Protein AF-A0A524JTM0-F1 (afdb_monomer_lite)

Foldseek 3Di:
DQWDFDADVVVVRDRHTDFWDKDWDQDPVVRDIDIDTDGHPPDDPLVVLVVVLVVLLVVLVVCCVVPVPPVVSVVSVVVSVVSCVVSVVDD

Sequence (91 aa):
PERLTWSAEDGGINNEEAKAMLLSVWDSKNKESLKIDLWTKDMPIDEMKMFFHQTLVSLSDTFMKATQDEKMTATMKDFCAYFEEKMALKE

Secondary structure (DSSP, 8-state):
---EEEEEGGGTEEEEEESEEEEEEEETTTTEEEEEEEE-TT--HHHHHHHHHHHHHHHHHHHHHHH--HHHHHHHHHHHHHHHHHTT---

Structure (mmCIF, N/CA/C/O backbone):
data_AF-A0A524JTM0-F1
#
_entry.id   AF-A0A524JTM0-F1
#
loop_
_atom_site.group_PDB
_atom_site.id
_atom_site.type_symbol
_atom_site.label_atom_id
_atom_site.label_alt_id
_atom_site.label_comp_id
_atom_site.label_asym_id
_atom_site.label_entity_id
_atom_site.label_seq_id
_atom_site.pdbx_PDB_ins_code
_atom_site.Cartn_x
_atom_site.Cartn_y
_atom_site.Cartn_z
_atom_site.occupancy
_atom_site.B_iso_or_equiv
_atom_site.auth_seq_id
_atom_site.auth_comp_id
_atom_site.auth_asym_id
_atom_site.auth_atom_id
_atom_site.pdbx_PDB_model_num
ATOM 1 N N . PRO A 1 1 ? 16.664 4.882 -4.504 1.00 77.25 1 PRO A N 1
ATOM 2 C CA . PRO A 1 1 ? 17.773 4.181 -3.806 1.00 77.25 1 PRO A CA 1
ATOM 3 C C . PRO A 1 1 ? 18.413 3.154 -4.747 1.00 77.25 1 PRO A C 1
ATOM 5 O O . PRO A 1 1 ? 17.752 2.760 -5.701 1.00 77.25 1 PRO A O 1
ATOM 8 N N . GLU A 1 2 ? 19.664 2.743 -4.522 1.00 85.75 2 GLU A N 1
ATOM 9 C CA . GLU A 1 2 ? 20.272 1.650 -5.312 1.00 85.75 2 GLU A CA 1
ATOM 10 C C . GLU A 1 2 ? 19.835 0.271 -4.797 1.00 85.75 2 GLU A C 1
ATOM 12 O O . GLU A 1 2 ? 19.597 -0.636 -5.582 1.00 85.75 2 GLU A O 1
ATOM 17 N N . ARG A 1 3 ? 19.689 0.118 -3.475 1.00 90.75 3 ARG A N 1
ATOM 18 C CA . ARG A 1 3 ? 19.202 -1.104 -2.823 1.00 90.75 3 ARG A CA 1
ATOM 19 C C . ARG A 1 3 ? 18.296 -0.746 -1.653 1.00 90.75 3 ARG A C 1
ATOM 21 O O . ARG A 1 3 ? 18.527 0.269 -0.992 1.00 90.75 3 ARG A O 1
ATOM 28 N N . LEU A 1 4 ? 17.283 -1.570 -1.419 1.00 93.56 4 LEU A N 1
ATOM 29 C CA . LEU A 1 4 ? 16.444 -1.546 -0.226 1.00 93.56 4 LEU A CA 1
ATOM 30 C C . LEU A 1 4 ? 16.465 -2.949 0.371 1.00 93.56 4 LEU A C 1
ATOM 32 O O . LEU A 1 4 ? 16.360 -3.929 -0.365 1.00 93.56 4 LEU A O 1
ATOM 36 N N . THR A 1 5 ? 16.594 -3.032 1.689 1.00 93.56 5 THR A N 1
ATOM 37 C CA . THR A 1 5 ? 16.406 -4.279 2.426 1.00 93.56 5 THR A CA 1
ATOM 38 C C . THR A 1 5 ? 15.468 -4.045 3.597 1.00 93.56 5 THR A C 1
ATOM 40 O O . THR A 1 5 ? 15.338 -2.916 4.082 1.00 93.56 5 THR A O 1
ATOM 43 N N . TRP A 1 6 ? 14.785 -5.099 4.032 1.00 93.31 6 TRP A N 1
ATOM 44 C CA . TRP A 1 6 ? 13.890 -5.043 5.178 1.00 93.31 6 TRP A CA 1
ATOM 45 C C . TRP A 1 6 ? 13.998 -6.304 6.031 1.00 93.31 6 TRP A C 1
ATOM 47 O O . TRP A 1 6 ? 14.367 -7.380 5.561 1.00 93.31 6 TRP A O 1
ATOM 57 N N . SER A 1 7 ? 13.676 -6.145 7.308 1.00 93.62 7 SER A N 1
ATOM 58 C CA . SER A 1 7 ? 13.645 -7.226 8.285 1.00 93.62 7 SER A CA 1
ATOM 59 C C . SER A 1 7 ? 12.366 -7.112 9.103 1.00 93.62 7 SER A C 1
ATOM 61 O O . SER A 1 7 ? 11.945 -6.007 9.448 1.00 93.62 7 SER A O 1
ATOM 63 N N . ALA A 1 8 ? 11.776 -8.251 9.444 1.00 93.50 8 ALA A N 1
ATOM 64 C CA . ALA A 1 8 ? 10.677 -8.366 10.389 1.00 93.50 8 ALA A CA 1
ATOM 65 C C . ALA A 1 8 ? 10.916 -9.614 11.242 1.00 93.50 8 ALA A C 1
ATOM 67 O O . ALA A 1 8 ? 10.699 -10.736 10.786 1.00 93.50 8 ALA A O 1
ATOM 68 N N . GLU A 1 9 ? 11.389 -9.401 12.471 1.00 90.56 9 GLU A N 1
ATOM 69 C CA . GLU A 1 9 ? 11.819 -10.464 13.388 1.00 90.56 9 GLU A CA 1
ATOM 70 C C . GLU A 1 9 ? 10.693 -11.470 13.664 1.00 90.56 9 GLU A C 1
ATOM 72 O O . GLU A 1 9 ? 10.874 -12.667 13.449 1.00 90.56 9 GLU A O 1
ATOM 77 N N . ASP A 1 10 ? 9.495 -10.978 13.992 1.00 91.94 10 ASP A N 1
ATOM 78 C CA . ASP A 1 10 ? 8.307 -11.810 14.238 1.00 91.94 10 ASP A CA 1
ATOM 79 C C . ASP A 1 10 ? 7.834 -12.580 12.993 1.00 91.94 10 ASP A C 1
ATOM 81 O O . ASP A 1 10 ? 7.190 -13.622 13.100 1.00 91.94 10 ASP A O 1
ATOM 85 N N . GLY A 1 11 ? 8.150 -12.069 11.800 1.00 87.31 11 GLY A N 1
ATOM 86 C CA . GLY A 1 11 ? 7.841 -12.710 10.522 1.00 87.31 11 GLY A CA 1
ATOM 87 C C . GLY A 1 11 ? 8.919 -13.686 10.049 1.00 87.31 11 GLY A C 1
ATOM 88 O O . GLY A 1 11 ? 8.745 -14.304 9.001 1.00 87.31 11 GLY A O 1
ATOM 89 N N . GLY A 1 12 ? 10.036 -13.808 10.775 1.00 92.56 12 GLY A N 1
ATOM 90 C CA . GLY A 1 12 ? 11.195 -14.597 10.351 1.00 92.56 12 GLY A CA 1
ATOM 91 C C . GLY A 1 12 ? 11.909 -14.029 9.119 1.00 92.56 12 GLY A C 1
ATOM 92 O O . GLY A 1 12 ? 12.610 -14.764 8.428 1.00 92.56 12 GLY A O 1
ATOM 93 N N . ILE A 1 13 ? 11.727 -12.739 8.827 1.00 93.19 13 ILE A N 1
ATOM 94 C CA . ILE A 1 13 ? 12.286 -12.072 7.648 1.00 93.19 13 ILE A CA 1
ATOM 95 C C . ILE A 1 13 ? 13.540 -11.325 8.073 1.00 93.19 13 ILE A C 1
ATOM 97 O O . ILE A 1 13 ? 13.486 -10.443 8.932 1.00 93.19 13 ILE A O 1
ATOM 101 N N . ASN A 1 14 ? 14.675 -11.668 7.473 1.00 94.56 14 ASN A N 1
ATOM 102 C CA . ASN A 1 14 ? 15.962 -11.096 7.838 1.00 94.56 14 ASN A CA 1
ATOM 103 C C . ASN A 1 14 ? 16.695 -10.558 6.610 1.00 94.56 14 ASN A C 1
ATOM 105 O O . ASN A 1 14 ? 17.236 -11.328 5.823 1.00 94.56 14 ASN A O 1
ATOM 109 N N . ASN A 1 15 ? 16.769 -9.231 6.514 1.00 93.25 15 ASN A N 1
ATOM 110 C CA . ASN A 1 15 ? 17.530 -8.494 5.510 1.00 93.25 15 ASN A CA 1
ATOM 111 C C . ASN A 1 15 ? 17.200 -8.908 4.065 1.00 93.25 15 ASN A C 1
ATOM 113 O O . ASN A 1 15 ? 18.088 -9.012 3.219 1.00 93.25 15 ASN A O 1
ATOM 117 N N . GLU A 1 16 ? 15.915 -9.128 3.799 1.00 94.94 16 GLU A N 1
ATOM 118 C CA . GLU A 1 16 ? 15.411 -9.482 2.476 1.00 94.94 16 GLU A CA 1
ATOM 119 C C . GLU A 1 16 ? 15.424 -8.270 1.550 1.00 94.94 16 GLU A C 1
ATOM 121 O O . GLU A 1 16 ? 15.182 -7.137 1.979 1.00 94.94 16 GLU A O 1
ATOM 126 N N . GLU A 1 17 ? 15.699 -8.501 0.268 1.00 95.00 17 GLU A N 1
ATOM 127 C CA . GLU A 1 17 ? 15.704 -7.435 -0.730 1.00 95.00 17 GLU A CA 1
ATOM 128 C C . GLU A 1 17 ? 14.283 -6.941 -1.027 1.00 95.00 17 GLU A C 1
ATOM 130 O O . GLU A 1 17 ? 13.326 -7.708 -1.122 1.00 95.00 17 GLU A O 1
ATOM 135 N N . ALA A 1 18 ? 14.153 -5.630 -1.214 1.00 94.88 18 ALA A N 1
ATOM 136 C CA . ALA A 1 18 ? 12.921 -4.992 -1.648 1.00 94.88 18 ALA A CA 1
ATOM 137 C C . ALA A 1 18 ? 13.184 -4.064 -2.836 1.00 94.88 18 ALA A C 1
ATOM 139 O O . ALA A 1 18 ? 14.256 -3.470 -2.977 1.00 94.88 18 ALA A O 1
ATOM 140 N N . LYS A 1 19 ? 12.171 -3.906 -3.689 1.00 95.75 19 LYS A N 1
ATOM 141 C CA . LYS A 1 19 ? 12.188 -2.938 -4.795 1.00 95.75 19 LYS A CA 1
ATOM 142 C C . LYS A 1 19 ? 11.393 -1.674 -4.484 1.00 95.75 19 LYS A C 1
ATOM 144 O O . LYS A 1 19 ? 11.732 -0.620 -5.010 1.00 95.75 19 LYS A O 1
ATOM 149 N N . ALA A 1 20 ? 10.410 -1.739 -3.585 1.00 96.31 20 ALA A N 1
ATOM 150 C CA . ALA A 1 20 ? 9.628 -0.586 -3.150 1.00 96.31 20 ALA A CA 1
ATOM 151 C C . ALA A 1 20 ? 9.137 -0.724 -1.703 1.00 96.31 20 ALA A C 1
ATOM 153 O O . ALA A 1 20 ? 8.995 -1.832 -1.189 1.00 96.31 20 ALA A O 1
ATOM 154 N N . MET A 1 21 ? 8.868 0.413 -1.060 1.00 94.19 21 MET A N 1
ATOM 155 C CA . MET A 1 21 ? 8.211 0.508 0.244 1.00 94.19 21 MET A CA 1
ATOM 156 C C . MET A 1 21 ? 7.409 1.809 0.315 1.00 94.19 21 MET A C 1
ATOM 158 O O . MET A 1 21 ? 7.925 2.872 -0.029 1.00 94.19 21 MET A O 1
ATOM 162 N N . LEU A 1 22 ? 6.175 1.731 0.815 1.00 94.56 22 LEU A N 1
ATOM 163 C CA . LEU A 1 22 ? 5.384 2.898 1.205 1.00 94.56 22 LEU A CA 1
ATOM 164 C C . LEU A 1 22 ? 5.144 2.835 2.710 1.00 94.56 22 LEU A C 1
ATOM 166 O O . LEU A 1 22 ? 4.630 1.837 3.214 1.00 94.56 22 LEU A O 1
ATOM 170 N N . LEU A 1 23 ? 5.504 3.900 3.421 1.00 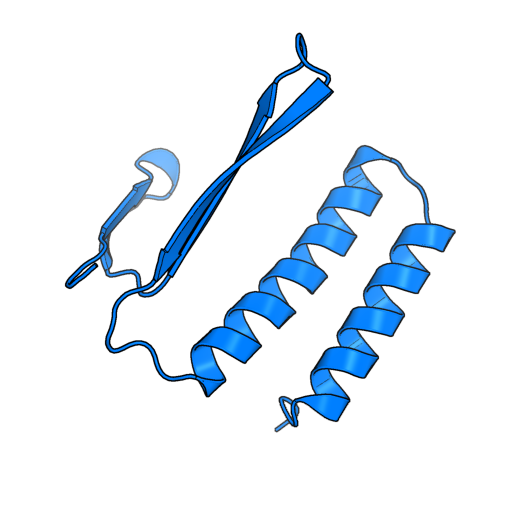93.88 23 LEU A N 1
ATOM 171 C CA . LEU A 1 23 ? 5.243 4.046 4.849 1.00 93.88 23 LEU A CA 1
ATOM 172 C C . LEU A 1 23 ? 4.488 5.348 5.089 1.00 93.88 23 LEU A C 1
ATOM 174 O O . LEU A 1 23 ? 4.964 6.420 4.720 1.00 93.88 23 LEU A O 1
ATOM 178 N N . SER A 1 24 ? 3.331 5.252 5.741 1.00 95.81 24 SER A N 1
ATOM 179 C CA . SER A 1 24 ? 2.528 6.403 6.150 1.00 95.81 24 SER A CA 1
ATOM 180 C C . SER A 1 24 ? 2.334 6.391 7.661 1.00 95.81 24 SER A C 1
ATOM 182 O O . SER A 1 24 ? 1.995 5.361 8.240 1.00 95.81 24 SER A O 1
ATOM 184 N N . VAL A 1 25 ? 2.509 7.547 8.293 1.00 96.50 25 VAL A N 1
ATOM 185 C CA . VAL A 1 25 ? 2.339 7.765 9.732 1.00 96.50 25 VAL A CA 1
ATOM 186 C C . VAL A 1 25 ? 1.302 8.862 9.937 1.00 96.50 25 VAL A C 1
ATOM 188 O O . VAL A 1 25 ? 1.408 9.936 9.350 1.00 96.50 25 VAL A O 1
ATOM 191 N N . TRP A 1 26 ? 0.293 8.597 10.764 1.00 97.19 26 TRP A N 1
ATOM 192 C CA . TRP A 1 26 ? -0.724 9.587 11.111 1.00 97.19 26 TRP A CA 1
ATOM 193 C C . TRP A 1 26 ? -0.233 10.496 12.242 1.00 97.19 26 TRP A C 1
ATOM 195 O O . TRP A 1 26 ? -0.021 10.032 13.365 1.00 97.19 26 TRP A O 1
ATOM 205 N N . ASP A 1 27 ? -0.085 11.790 11.966 1.00 97.44 27 ASP A N 1
ATOM 206 C CA . ASP A 1 27 ? 0.159 12.808 12.986 1.00 97.44 27 ASP A CA 1
ATOM 207 C C . ASP A 1 27 ? -1.182 13.331 13.515 1.00 97.44 27 ASP A C 1
ATOM 209 O O . ASP A 1 27 ? -1.841 14.182 12.913 1.00 97.44 27 ASP A 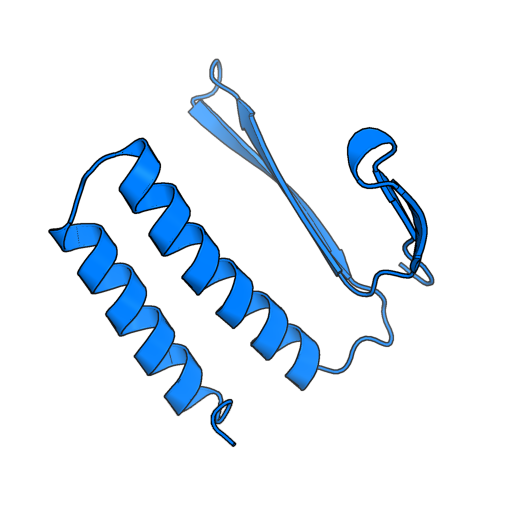O 1
ATOM 213 N N . SER A 1 28 ? -1.587 12.846 14.689 1.00 97.69 28 SER A N 1
ATOM 214 C CA . SER A 1 28 ? -2.855 13.234 15.312 1.00 97.69 28 SER A CA 1
ATOM 215 C C . SER A 1 28 ? -2.914 14.698 15.750 1.00 97.69 28 SER A C 1
ATOM 217 O O . SER A 1 28 ? -4.011 15.229 15.930 1.00 97.69 28 SER A O 1
ATOM 219 N N . LYS A 1 29 ? -1.765 15.351 15.967 1.00 97.94 29 LYS A N 1
ATOM 220 C CA . LYS A 1 29 ? -1.709 16.745 16.421 1.00 97.94 29 LYS A CA 1
ATOM 221 C C . LYS A 1 29 ? -2.036 17.690 15.272 1.00 97.94 29 LYS A C 1
ATOM 223 O O . LYS A 1 29 ? -2.869 18.578 15.439 1.00 97.94 29 LYS A O 1
ATOM 228 N N . ASN A 1 30 ? -1.401 17.474 14.125 1.00 98.06 30 ASN A N 1
ATOM 229 C CA . ASN A 1 30 ? -1.604 18.291 12.930 1.00 98.06 30 ASN A CA 1
ATOM 230 C C . ASN A 1 30 ? -2.748 17.772 12.039 1.00 98.06 30 ASN A C 1
ATOM 232 O O . ASN A 1 30 ? -3.231 18.509 11.184 1.00 98.06 30 ASN A O 1
ATOM 236 N N . LYS A 1 31 ? -3.246 16.554 12.303 1.00 97.19 31 LYS A N 1
ATOM 237 C CA . LYS A 1 31 ? -4.297 15.857 11.541 1.00 97.19 31 LYS A CA 1
ATOM 238 C C . LYS A 1 31 ? -3.909 15.638 10.080 1.00 97.19 31 LYS A C 1
ATOM 240 O O . LYS A 1 31 ? -4.697 15.901 9.172 1.00 97.19 31 LYS A O 1
ATOM 245 N N . GLU A 1 32 ? -2.700 15.138 9.870 1.00 97.56 32 GLU A N 1
ATOM 246 C CA . GLU A 1 32 ? -2.166 14.857 8.541 1.00 97.56 32 GLU A CA 1
ATOM 247 C C . GLU A 1 32 ? -1.383 13.543 8.499 1.00 97.56 32 GLU A C 1
ATOM 249 O O . GLU A 1 32 ? -0.962 13.005 9.526 1.00 97.56 32 GLU A O 1
ATOM 254 N N . SER A 1 33 ? -1.187 13.029 7.286 1.00 96.81 33 SER A N 1
ATOM 255 C CA . SER A 1 33 ? -0.352 11.856 7.041 1.00 96.81 33 SER A CA 1
ATOM 256 C C . SER A 1 33 ? 1.045 12.287 6.613 1.00 96.81 33 SER A C 1
ATOM 258 O O . SER A 1 33 ? 1.215 12.926 5.574 1.00 96.81 33 SER A O 1
ATOM 260 N N . LEU A 1 34 ? 2.052 11.880 7.379 1.00 96.38 34 LEU A N 1
ATOM 261 C CA . LEU A 1 34 ? 3.458 11.962 7.000 1.00 96.38 34 LEU A CA 1
ATOM 262 C C . LEU A 1 34 ? 3.827 10.698 6.228 1.00 96.38 34 LEU A C 1
ATOM 264 O O . LEU A 1 34 ? 3.446 9.602 6.637 1.00 96.38 34 LEU A O 1
ATOM 268 N N . LYS A 1 35 ? 4.568 10.825 5.127 1.00 95.06 35 LYS A N 1
ATOM 269 C CA . LYS A 1 35 ? 4.857 9.683 4.253 1.00 95.06 35 LYS A CA 1
ATOM 270 C C . LYS A 1 35 ? 6.306 9.603 3.800 1.00 95.06 35 LYS A C 1
ATOM 272 O O . LYS A 1 35 ? 6.963 10.623 3.594 1.00 95.06 35 LYS A O 1
ATOM 277 N N . ILE A 1 36 ? 6.765 8.371 3.613 1.00 93.62 36 ILE A N 1
ATOM 278 C CA . ILE A 1 36 ? 8.030 8.026 2.973 1.00 93.62 36 ILE A CA 1
ATOM 279 C C . ILE A 1 36 ? 7.711 7.037 1.852 1.00 93.62 36 ILE A C 1
ATOM 281 O O . ILE A 1 36 ? 7.274 5.916 2.113 1.00 93.62 36 ILE A O 1
ATOM 285 N N . ASP A 1 37 ? 7.966 7.463 0.616 1.00 93.69 37 ASP A N 1
ATOM 286 C CA . ASP A 1 37 ? 7.742 6.672 -0.591 1.00 93.69 37 ASP A CA 1
ATOM 287 C C . ASP A 1 37 ? 9.114 6.292 -1.181 1.00 93.69 37 ASP A C 1
ATOM 289 O O . ASP A 1 37 ? 9.872 7.168 -1.607 1.00 93.69 37 ASP A O 1
ATOM 293 N N . LEU A 1 38 ? 9.476 5.005 -1.168 1.00 93.62 38 LEU A N 1
ATOM 294 C CA . LEU A 1 38 ? 10.764 4.511 -1.672 1.00 93.62 38 LEU A CA 1
ATOM 295 C C . LEU A 1 38 ? 10.574 3.506 -2.805 1.00 93.62 38 LEU A C 1
ATOM 297 O O . LEU A 1 38 ? 9.750 2.601 -2.715 1.00 93.62 38 LEU A O 1
ATOM 301 N N . TRP A 1 39 ? 11.434 3.604 -3.816 1.00 95.19 39 TRP A N 1
ATOM 302 C CA . TRP A 1 39 ? 11.638 2.573 -4.832 1.00 95.19 39 TRP A CA 1
ATOM 303 C C . TRP A 1 39 ? 13.096 2.542 -5.295 1.00 95.19 39 TRP A C 1
ATOM 305 O O . TRP A 1 39 ? 13.809 3.559 -5.262 1.00 95.19 39 TRP A O 1
ATOM 315 N N . THR A 1 40 ? 13.575 1.370 -5.702 1.00 94.94 40 THR A N 1
ATOM 316 C CA . THR A 1 40 ? 14.886 1.249 -6.338 1.00 94.94 40 THR A CA 1
ATOM 317 C C . THR A 1 40 ? 14.834 1.831 -7.747 1.00 94.94 40 THR A C 1
ATOM 319 O O . THR A 1 40 ? 13.784 1.896 -8.384 1.00 94.94 40 THR A O 1
ATOM 322 N N . LYS A 1 41 ? 15.971 2.333 -8.233 1.00 92.12 41 LYS A N 1
ATOM 323 C CA . LYS A 1 41 ? 16.030 2.996 -9.548 1.00 92.12 41 LYS A CA 1
ATOM 324 C C . LYS A 1 41 ? 15.771 2.044 -10.715 1.00 92.12 41 LYS A C 1
ATOM 326 O O . LYS A 1 41 ? 15.377 2.494 -11.782 1.00 92.12 41 LYS A O 1
ATOM 331 N N . ASP A 1 42 ? 16.047 0.765 -10.510 1.00 94.06 42 ASP A N 1
ATOM 332 C CA . ASP A 1 42 ? 15.973 -0.298 -11.505 1.00 94.06 42 ASP A CA 1
ATOM 333 C C . ASP A 1 42 ? 14.631 -1.043 -11.502 1.00 94.06 42 ASP A C 1
ATOM 335 O O . ASP A 1 42 ? 14.457 -1.965 -12.292 1.00 94.06 42 ASP A O 1
ATOM 339 N N . MET A 1 43 ? 13.687 -0.667 -10.632 1.00 95.44 43 MET A N 1
ATOM 340 C CA . MET A 1 43 ? 12.359 -1.274 -10.613 1.00 95.44 43 MET A CA 1
ATOM 341 C C . MET A 1 43 ? 11.622 -0.971 -11.935 1.00 95.44 43 MET A C 1
ATOM 343 O O . MET A 1 43 ? 11.475 0.203 -12.291 1.00 95.44 43 MET A O 1
ATOM 347 N N . PRO A 1 44 ? 11.144 -1.987 -12.676 1.00 95.44 44 PRO A N 1
ATOM 348 C CA . PRO A 1 44 ? 10.398 -1.774 -13.911 1.00 95.44 44 PRO A CA 1
ATOM 349 C C . PRO A 1 44 ? 9.093 -1.003 -13.687 1.00 95.44 44 PRO A C 1
ATOM 351 O O . PRO A 1 44 ? 8.406 -1.181 -12.682 1.00 95.44 44 PRO A O 1
ATOM 354 N N . ILE A 1 45 ? 8.700 -0.186 -14.668 1.00 94.00 45 ILE A N 1
ATOM 355 C CA . ILE A 1 45 ? 7.465 0.615 -14.597 1.00 94.00 45 ILE A CA 1
ATOM 356 C C . ILE A 1 45 ? 6.225 -0.272 -14.410 1.00 94.00 45 ILE A C 1
ATOM 358 O O . ILE A 1 45 ? 5.313 0.098 -13.673 1.00 94.00 45 ILE A O 1
ATOM 362 N N . ASP A 1 46 ? 6.177 -1.437 -15.054 1.00 94.56 46 ASP A N 1
ATOM 363 C CA . ASP A 1 46 ? 5.019 -2.327 -14.945 1.00 94.56 46 ASP A CA 1
ATOM 364 C C . ASP A 1 46 ? 4.912 -2.960 -13.550 1.00 94.56 46 ASP A C 1
ATOM 366 O O . ASP A 1 46 ? 3.814 -3.036 -12.997 1.00 94.56 46 ASP A O 1
ATOM 370 N N . GLU A 1 47 ? 6.044 -3.268 -12.906 1.00 95.00 47 GLU A N 1
ATOM 371 C CA . GLU A 1 47 ? 6.063 -3.661 -11.492 1.00 95.00 47 GLU A CA 1
ATOM 372 C C . GLU A 1 47 ? 5.618 -2.513 -10.579 1.00 95.00 47 GLU A C 1
ATOM 374 O O . GLU A 1 47 ? 4.898 -2.751 -9.611 1.00 95.00 47 GLU A O 1
ATOM 379 N N . MET A 1 48 ? 5.983 -1.258 -10.880 1.00 95.50 48 MET A N 1
ATOM 380 C CA . MET A 1 48 ? 5.506 -0.101 -10.106 1.00 95.50 48 MET A CA 1
ATOM 381 C C . MET A 1 48 ? 3.981 0.034 -10.187 1.00 95.50 48 MET A C 1
ATOM 383 O O . MET A 1 48 ? 3.324 0.224 -9.162 1.00 95.50 48 MET A O 1
ATOM 387 N N . LYS A 1 49 ? 3.399 -0.089 -11.389 1.00 95.94 49 LYS A N 1
ATOM 388 C CA . LYS A 1 49 ? 1.936 -0.061 -11.578 1.00 95.94 49 LYS A CA 1
ATOM 389 C C . LYS A 1 49 ? 1.261 -1.185 -10.796 1.00 95.94 49 LYS A C 1
ATOM 391 O O . LYS A 1 49 ? 0.270 -0.932 -10.111 1.00 95.94 49 LYS A O 1
ATOM 396 N N . MET A 1 50 ? 1.814 -2.396 -10.873 1.00 96.12 50 MET A N 1
ATOM 397 C CA . MET A 1 50 ? 1.313 -3.554 -10.137 1.00 96.12 50 MET A CA 1
ATOM 398 C C . MET A 1 50 ? 1.371 -3.319 -8.624 1.00 96.12 50 MET A C 1
ATOM 400 O O . MET A 1 50 ? 0.382 -3.531 -7.927 1.00 96.12 50 MET A O 1
ATOM 404 N N . PHE A 1 51 ? 2.492 -2.807 -8.115 1.00 96.44 51 PHE A N 1
ATOM 405 C CA . PHE A 1 51 ? 2.667 -2.492 -6.700 1.00 96.44 51 PHE A CA 1
ATOM 406 C C . PHE A 1 51 ? 1.632 -1.474 -6.198 1.00 96.44 51 PHE A C 1
ATOM 408 O O . PHE A 1 51 ? 1.013 -1.690 -5.153 1.00 96.44 51 PHE A O 1
ATOM 415 N N . PHE A 1 52 ? 1.374 -0.403 -6.956 1.00 96.69 52 PHE A N 1
ATOM 416 C CA . PHE A 1 52 ? 0.320 0.558 -6.617 1.00 96.69 52 PHE A CA 1
ATOM 417 C C . PHE A 1 52 ? -1.068 -0.079 -6.624 1.00 96.69 52 PHE A C 1
ATOM 419 O O . PHE A 1 52 ? -1.823 0.119 -5.673 1.00 96.69 52 PHE A O 1
ATOM 426 N N . HIS A 1 53 ? -1.399 -0.858 -7.655 1.00 97.06 53 HIS A N 1
ATOM 427 C CA . HIS A 1 53 ? -2.688 -1.541 -7.742 1.00 97.06 53 HIS A CA 1
ATOM 428 C C . HIS A 1 53 ? -2.925 -2.455 -6.529 1.00 97.06 53 HIS A C 1
ATOM 430 O O . HIS A 1 53 ? -3.922 -2.302 -5.825 1.00 97.06 53 HIS A O 1
ATOM 436 N N . GLN A 1 54 ? -1.973 -3.340 -6.224 1.00 96.94 54 GLN A N 1
ATOM 437 C CA . GLN A 1 54 ? -2.073 -4.269 -5.092 1.00 96.94 54 GLN A CA 1
ATOM 438 C C . GLN A 1 54 ? -2.152 -3.541 -3.745 1.00 96.94 54 GLN A C 1
ATOM 440 O O . GLN A 1 54 ? -2.911 -3.938 -2.853 1.00 96.94 54 GLN A O 1
ATOM 445 N N . THR A 1 55 ? -1.416 -2.436 -3.604 1.00 97.19 55 THR A N 1
ATOM 446 C CA . THR A 1 55 ? -1.487 -1.594 -2.406 1.00 97.19 55 THR A CA 1
ATOM 447 C C . THR A 1 55 ? -2.875 -0.973 -2.252 1.00 97.19 55 THR A C 1
ATOM 449 O O . THR A 1 55 ? -3.446 -1.025 -1.166 1.00 97.19 55 THR A O 1
ATOM 452 N N . LEU A 1 56 ? -3.457 -0.424 -3.321 1.00 97.50 56 LEU A N 1
ATOM 453 C CA . LEU A 1 56 ? -4.791 0.186 -3.295 1.00 97.50 56 LEU A CA 1
ATOM 454 C C . LEU A 1 56 ? -5.892 -0.831 -2.965 1.00 97.50 56 LEU A C 1
ATOM 456 O O . LEU A 1 56 ? -6.757 -0.539 -2.136 1.00 97.50 56 LEU A O 1
ATOM 460 N N . VAL A 1 57 ? -5.821 -2.038 -3.535 1.00 97.44 57 VAL A N 1
ATOM 461 C CA . VAL A 1 57 ? -6.735 -3.141 -3.195 1.00 97.44 57 VAL A CA 1
ATOM 462 C C . VAL A 1 57 ? -6.632 -3.471 -1.705 1.00 97.44 57 VAL A C 1
ATOM 464 O O . VAL A 1 57 ? -7.641 -3.458 -0.999 1.00 97.44 57 VAL A O 1
ATOM 467 N N . SER A 1 58 ? -5.416 -3.664 -1.190 1.00 97.94 58 SER A N 1
ATOM 468 C CA . SER A 1 58 ? -5.181 -3.976 0.228 1.00 97.94 58 SER A CA 1
ATOM 469 C C . SER A 1 58 ? -5.639 -2.852 1.167 1.00 97.94 58 SER A C 1
ATOM 471 O O . SER A 1 58 ? -6.172 -3.103 2.255 1.00 97.94 58 SER A O 1
ATOM 473 N N . LEU A 1 59 ? -5.470 -1.594 0.752 1.00 97.62 59 LEU A N 1
ATOM 474 C CA . LEU A 1 59 ? -5.961 -0.431 1.488 1.00 97.62 59 LEU A CA 1
ATOM 475 C C . LEU A 1 59 ? -7.489 -0.381 1.524 1.00 97.62 59 LEU A C 1
ATOM 477 O O . LEU A 1 59 ? -8.031 0.020 2.550 1.00 97.62 59 LEU A O 1
ATOM 481 N N . SER A 1 60 ? -8.188 -0.822 0.473 1.00 98.44 60 SER A N 1
ATOM 482 C CA . SER A 1 60 ? -9.656 -0.911 0.491 1.00 98.44 60 SER A CA 1
ATOM 483 C C . SER A 1 60 ? -10.157 -1.884 1.565 1.00 98.44 60 SER A C 1
ATOM 485 O O . SER A 1 60 ? -11.059 -1.550 2.332 1.00 98.44 60 SER A O 1
ATOM 487 N N . ASP A 1 61 ? -9.509 -3.043 1.709 1.00 98.06 61 ASP A N 1
ATOM 488 C CA . ASP A 1 61 ? -9.849 -4.018 2.749 1.00 98.06 61 ASP A CA 1
ATOM 489 C C . ASP A 1 61 ? -9.490 -3.513 4.151 1.00 98.06 61 ASP A C 1
ATOM 491 O O . ASP A 1 61 ? -10.225 -3.738 5.115 1.00 98.06 61 ASP A O 1
ATOM 495 N N . THR A 1 62 ? -8.365 -2.809 4.278 1.00 97.88 62 THR A N 1
ATOM 496 C CA . THR A 1 62 ? -7.951 -2.183 5.541 1.00 97.88 62 THR A CA 1
ATOM 497 C C . THR A 1 62 ? -8.932 -1.090 5.960 1.00 97.88 62 THR A C 1
ATOM 499 O O . THR A 1 62 ? -9.337 -1.041 7.122 1.00 97.88 62 THR A O 1
ATOM 502 N N . PHE A 1 63 ? -9.363 -0.253 5.014 1.00 98.25 63 PHE A N 1
ATOM 503 C CA . PHE A 1 63 ? -10.364 0.784 5.238 1.00 98.25 63 PHE A CA 1
ATOM 504 C C . PHE A 1 63 ? -11.684 0.178 5.720 1.00 98.25 63 PHE A C 1
ATOM 506 O O . PHE A 1 63 ? -12.181 0.595 6.764 1.00 98.25 63 PHE A O 1
ATOM 513 N N . MET A 1 64 ? -12.187 -0.865 5.050 1.00 98.44 64 MET A N 1
ATOM 514 C CA . MET A 1 64 ? -13.395 -1.583 5.476 1.00 98.44 64 MET A CA 1
ATOM 515 C C . MET A 1 64 ? -13.297 -2.080 6.919 1.00 98.44 64 MET A C 1
ATOM 517 O O . MET A 1 64 ? -14.208 -1.871 7.714 1.00 98.44 64 MET A O 1
ATOM 521 N N . LYS A 1 65 ? -12.180 -2.719 7.291 1.00 98.31 65 LYS A N 1
ATOM 522 C CA . LYS A 1 65 ? -11.972 -3.214 8.662 1.00 98.31 65 LYS A CA 1
ATOM 523 C C . LYS A 1 65 ? -11.954 -2.085 9.694 1.00 98.31 65 LYS A C 1
ATOM 525 O O . LYS A 1 65 ? -12.431 -2.280 10.808 1.00 98.31 65 LYS A O 1
ATOM 530 N N . ALA A 1 66 ? -11.395 -0.930 9.339 1.00 97.81 66 ALA A N 1
ATOM 531 C CA . ALA A 1 66 ? -11.248 0.202 10.247 1.00 97.81 66 ALA A CA 1
ATOM 532 C C . ALA A 1 66 ? -12.541 1.014 10.422 1.00 97.81 66 ALA A C 1
ATOM 534 O O . ALA A 1 66 ? -12.798 1.513 11.516 1.00 97.81 66 ALA A O 1
ATOM 535 N N . THR A 1 67 ? -13.340 1.168 9.364 1.00 98.19 67 THR A N 1
ATOM 536 C CA . THR A 1 67 ? -14.489 2.093 9.344 1.00 98.19 67 THR A CA 1
ATOM 537 C C . THR A 1 67 ? -15.841 1.400 9.233 1.00 98.19 67 THR A C 1
ATOM 539 O O . THR A 1 67 ? -16.850 2.003 9.588 1.00 98.19 67 THR A O 1
ATOM 542 N N . GLN A 1 68 ? -15.869 0.1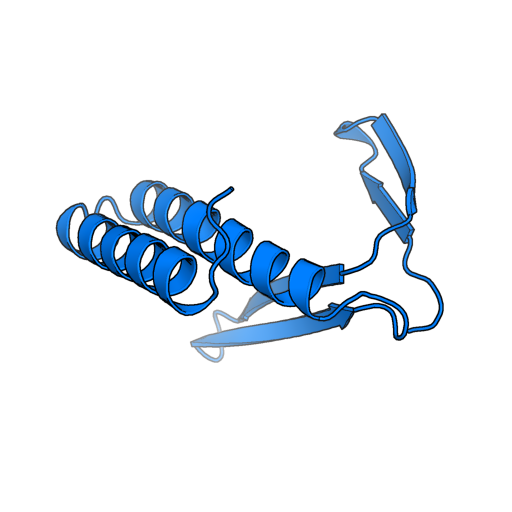51 8.757 1.00 98.31 68 GLN A N 1
ATOM 543 C CA . GLN A 1 68 ? -17.077 -0.607 8.405 1.00 98.31 68 GLN A CA 1
ATOM 544 C C . GLN A 1 68 ? -17.949 0.075 7.333 1.00 98.31 68 GLN A C 1
ATOM 546 O O . GLN A 1 68 ? -19.129 -0.240 7.193 1.00 98.31 68 GLN A O 1
ATOM 551 N N . ASP A 1 69 ? -17.386 1.003 6.554 1.00 98.44 69 ASP A N 1
ATOM 552 C CA . ASP A 1 69 ? -18.101 1.669 5.464 1.00 98.44 69 ASP A CA 1
ATOM 553 C C . ASP A 1 69 ? -18.075 0.805 4.193 1.00 98.44 69 ASP A C 1
ATOM 555 O O . ASP A 1 69 ? -17.161 0.875 3.362 1.00 98.44 69 ASP A O 1
ATOM 559 N N . GLU A 1 70 ? -19.105 -0.027 4.044 1.00 98.25 70 GLU A N 1
ATOM 560 C CA . GLU A 1 70 ? -19.268 -0.943 2.910 1.00 98.25 70 GLU A CA 1
ATOM 561 C C . GLU A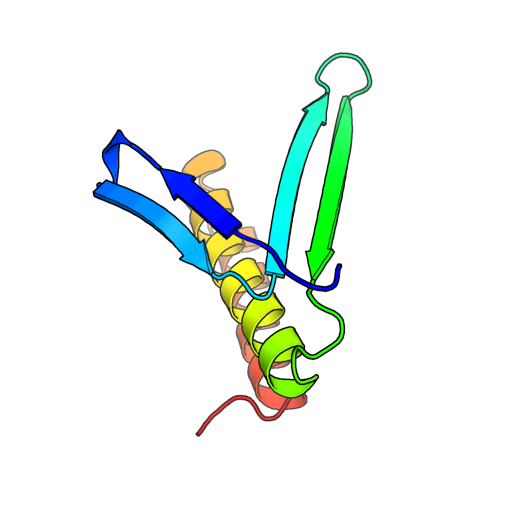 1 70 ? -19.381 -0.212 1.569 1.00 98.25 70 GLU A C 1
ATOM 563 O O . GLU A 1 70 ? -18.819 -0.654 0.564 1.00 98.25 70 GLU A O 1
ATOM 568 N N . LYS A 1 71 ? -20.086 0.924 1.536 1.00 98.31 71 LYS A N 1
ATOM 569 C CA . LYS A 1 71 ? -20.370 1.646 0.291 1.00 98.31 71 LYS A CA 1
ATOM 570 C C . LYS A 1 71 ? -19.107 2.288 -0.268 1.00 98.31 71 LYS A C 1
ATOM 572 O O . LYS A 1 71 ? -18.837 2.194 -1.471 1.00 98.31 71 LYS A O 1
ATOM 577 N N . MET A 1 72 ? -18.332 2.942 0.592 1.00 98.12 72 MET A N 1
ATOM 578 C CA . MET A 1 72 ? -17.062 3.528 0.183 1.00 98.12 72 MET A CA 1
ATOM 579 C C . MET A 1 72 ? -16.050 2.435 -0.170 1.00 98.12 72 MET A C 1
ATOM 581 O O . MET A 1 72 ? -15.372 2.548 -1.188 1.00 98.12 72 MET A O 1
ATOM 585 N N . THR A 1 73 ? -16.016 1.331 0.582 1.00 98.50 73 THR A N 1
ATOM 586 C CA . THR A 1 73 ? -15.175 0.168 0.252 1.00 98.50 73 THR A CA 1
ATOM 587 C C . THR A 1 73 ? -15.487 -0.387 -1.138 1.00 98.50 73 THR A C 1
ATOM 589 O O . THR A 1 73 ? -14.567 -0.616 -1.922 1.00 98.50 73 THR A O 1
ATOM 592 N N . ALA A 1 74 ? -16.767 -0.573 -1.477 1.00 98.31 74 ALA A N 1
ATOM 593 C CA . ALA A 1 74 ? -17.174 -1.027 -2.807 1.00 98.31 74 ALA A CA 1
ATOM 594 C C . ALA A 1 74 ? -16.688 -0.061 -3.899 1.00 98.31 74 ALA A C 1
ATOM 596 O O . ALA A 1 74 ? -16.083 -0.487 -4.876 1.00 98.31 74 ALA A O 1
ATOM 597 N N . THR A 1 75 ? -16.831 1.246 -3.665 1.00 98.38 75 THR A N 1
ATOM 598 C CA . THR A 1 75 ? -16.353 2.285 -4.592 1.00 98.38 75 THR A CA 1
ATOM 599 C C . THR A 1 75 ? -14.830 2.231 -4.786 1.00 98.38 75 THR A C 1
ATOM 601 O O . THR A 1 75 ? -14.339 2.361 -5.907 1.00 98.38 75 THR A O 1
ATOM 604 N N . MET A 1 76 ? -14.057 2.009 -3.715 1.00 98.38 76 MET A N 1
ATOM 605 C CA . MET A 1 76 ? -12.601 1.835 -3.804 1.00 98.38 76 MET A CA 1
ATOM 606 C C . MET A 1 76 ? -12.226 0.601 -4.631 1.00 98.38 76 MET A C 1
ATOM 608 O O . MET A 1 76 ? -11.290 0.660 -5.429 1.00 98.38 76 MET A O 1
ATOM 612 N N . LYS A 1 77 ? -12.957 -0.507 -4.468 1.00 97.94 77 LYS A N 1
ATOM 613 C CA . LYS A 1 77 ? -12.729 -1.743 -5.229 1.00 97.94 77 LYS A CA 1
ATOM 614 C C . LYS A 1 77 ? -13.087 -1.587 -6.704 1.00 97.94 77 LYS A C 1
ATOM 616 O O . LYS A 1 77 ? -12.303 -2.017 -7.547 1.00 97.94 77 LYS A O 1
ATOM 621 N N . ASP A 1 78 ? -14.185 -0.903 -7.018 1.00 98.19 78 ASP A N 1
ATOM 622 C CA . ASP A 1 78 ? -14.557 -0.568 -8.398 1.00 98.19 78 ASP A CA 1
ATOM 623 C C . ASP A 1 78 ? -13.468 0.274 -9.074 1.00 98.19 78 ASP A C 1
ATOM 625 O O . ASP A 1 78 ? -13.087 0.014 -10.218 1.00 98.19 78 ASP A O 1
ATOM 629 N N . PHE A 1 79 ? -12.899 1.246 -8.351 1.00 98.00 79 PHE A N 1
ATOM 630 C CA . PHE A 1 79 ? -11.760 2.012 -8.849 1.00 98.00 79 PHE A CA 1
ATOM 631 C C . PHE A 1 79 ? -10.523 1.136 -9.082 1.00 98.00 79 PHE A C 1
ATOM 633 O O . PHE A 1 79 ? -9.862 1.300 -10.105 1.00 98.00 79 PHE A O 1
ATOM 640 N N . CYS A 1 80 ? -10.207 0.202 -8.180 1.00 97.50 80 CYS A N 1
ATOM 641 C CA . CYS A 1 80 ? -9.081 -0.716 -8.376 1.00 97.50 80 CYS A CA 1
ATOM 642 C C . CYS A 1 80 ? -9.281 -1.587 -9.624 1.00 97.50 80 CYS A C 1
ATOM 644 O O . CYS A 1 80 ? -8.372 -1.676 -10.443 1.0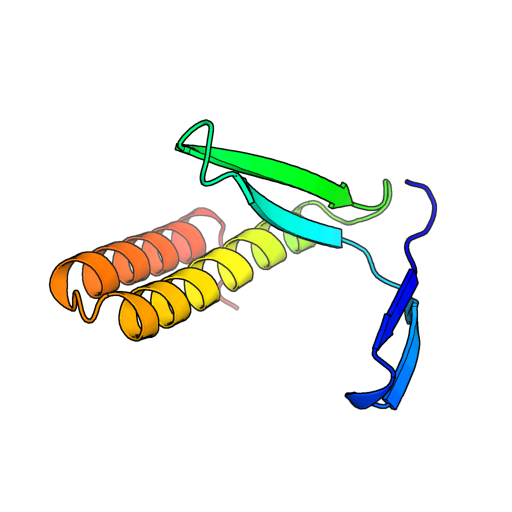0 97.50 80 CYS A O 1
ATOM 646 N N . ALA A 1 81 ? -10.483 -2.132 -9.835 1.00 96.81 81 ALA A N 1
ATOM 647 C CA . ALA A 1 81 ? -10.811 -2.908 -11.033 1.00 96.81 81 ALA A CA 1
ATOM 648 C C . ALA A 1 81 ? -10.688 -2.074 -12.322 1.00 96.81 81 ALA A C 1
ATOM 650 O O . ALA A 1 81 ? -10.151 -2.539 -13.328 1.00 96.81 81 ALA A O 1
ATOM 651 N N . TYR A 1 82 ? -11.135 -0.816 -12.287 1.00 97.06 82 TYR A N 1
ATOM 652 C CA . TYR A 1 82 ? -10.928 0.127 -13.385 1.00 97.06 82 TYR A CA 1
ATOM 653 C C . TYR A 1 82 ? -9.436 0.412 -13.627 1.00 97.06 82 TYR A C 1
ATOM 655 O O . TYR A 1 82 ? -8.985 0.427 -14.773 1.00 97.06 82 TYR A O 1
ATOM 663 N N . PHE A 1 83 ? -8.660 0.634 -12.562 1.00 96.00 83 PHE A N 1
ATOM 664 C CA . PHE A 1 83 ? -7.219 0.875 -12.640 1.00 96.00 83 PHE A CA 1
ATOM 665 C C . PHE A 1 83 ? -6.498 -0.313 -13.285 1.00 96.00 83 PHE A C 1
ATOM 667 O O . PHE A 1 83 ? -5.700 -0.116 -14.201 1.00 96.00 83 PHE A O 1
ATOM 674 N N . GLU A 1 84 ? -6.813 -1.533 -12.847 1.00 96.00 84 GLU A N 1
ATOM 675 C CA . GLU A 1 84 ? -6.292 -2.787 -13.396 1.00 96.00 84 GLU A CA 1
ATOM 676 C C . GLU A 1 84 ? -6.535 -2.893 -14.907 1.00 96.00 84 GLU A C 1
ATOM 678 O O . GLU A 1 84 ? -5.603 -3.157 -15.671 1.00 96.00 84 GLU A O 1
ATOM 683 N N . GLU A 1 85 ? -7.768 -2.6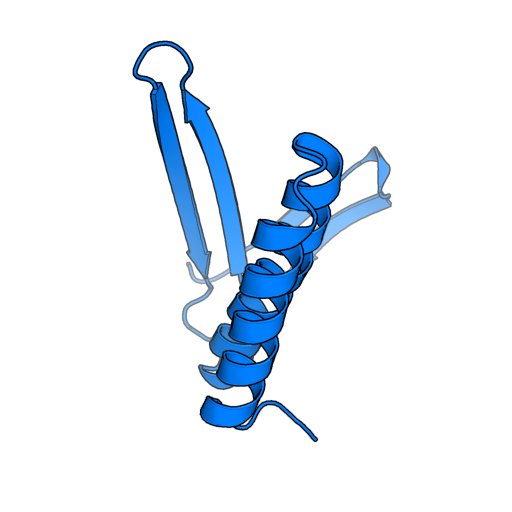23 -15.352 1.00 95.50 85 GLU A N 1
ATOM 684 C CA . GLU A 1 85 ? -8.144 -2.644 -16.768 1.00 95.50 85 GLU A CA 1
ATOM 685 C C . GLU A 1 85 ? -7.360 -1.603 -17.577 1.00 95.50 85 GLU A C 1
ATOM 687 O O . GLU A 1 85 ? -6.782 -1.925 -18.615 1.00 95.50 85 GLU A O 1
ATOM 692 N N . LYS A 1 86 ? -7.308 -0.347 -17.113 1.00 95.56 86 LYS A N 1
ATOM 693 C CA . LYS A 1 86 ? -6.644 0.739 -17.859 1.00 95.56 86 LYS A CA 1
ATOM 694 C C . LYS A 1 86 ? -5.135 0.616 -17.905 1.00 95.56 86 LYS A C 1
ATOM 696 O O . LYS A 1 86 ? -4.524 1.100 -18.855 1.00 95.56 86 LYS A O 1
ATOM 701 N N . MET A 1 87 ? -4.546 -0.021 -16.905 1.00 93.56 87 MET A N 1
ATOM 702 C CA . MET A 1 87 ? -3.117 -0.303 -16.876 1.00 93.56 87 MET A CA 1
ATOM 703 C C . MET A 1 87 ? -2.763 -1.630 -17.560 1.00 93.56 87 MET A C 1
ATOM 705 O O . MET A 1 87 ? -1.579 -1.947 -17.622 1.00 93.56 87 MET A O 1
ATOM 709 N N . ALA A 1 88 ? -3.756 -2.357 -18.100 1.00 91.81 88 ALA A N 1
ATOM 710 C CA . ALA A 1 88 ? -3.603 -3.665 -18.737 1.00 91.81 88 ALA A CA 1
ATOM 711 C C . ALA A 1 88 ? -2.857 -4.673 -17.844 1.00 91.81 88 ALA A C 1
ATOM 713 O O . ALA A 1 88 ? -1.945 -5.360 -18.292 1.00 91.81 88 ALA A O 1
ATOM 714 N N . LEU A 1 89 ? -3.229 -4.721 -16.560 1.00 88.56 89 LEU A N 1
ATOM 715 C CA . LEU A 1 89 ? -2.582 -5.569 -15.550 1.00 88.56 89 LEU A CA 1
ATOM 716 C C . LEU A 1 89 ? -3.209 -6.967 -15.429 1.00 88.56 89 LEU A C 1
ATOM 718 O O . LEU A 1 89 ? -2.699 -7.785 -14.669 1.00 88.56 89 LEU A O 1
ATOM 722 N N . LYS A 1 90 ? -4.301 -7.235 -16.158 1.00 71.06 90 LYS A N 1
ATOM 723 C CA . LYS A 1 90 ? -4.889 -8.575 -16.269 1.00 71.06 90 LYS A CA 1
ATOM 724 C C . LYS A 1 90 ? -4.058 -9.414 -17.237 1.00 71.06 90 LYS A C 1
ATOM 726 O O . LYS A 1 90 ? -3.834 -8.970 -18.362 1.00 71.06 90 LYS A O 1
ATOM 731 N N . GLU A 1 91 ? -3.630 -10.594 -16.787 1.00 56.22 91 GLU A N 1
ATOM 732 C CA . GLU A 1 91 ? -3.103 -11.654 -17.663 1.00 56.22 91 GLU A CA 1
ATOM 733 C C . GLU A 1 91 ? -4.152 -12.121 -18.685 1.00 56.22 91 GLU A C 1
ATOM 735 O O . GLU A 1 91 ? -5.344 -12.250 -18.308 1.00 56.22 91 GLU A O 1
#

Radius of gyration: 15.64 Å; chains: 1; bounding box: 41×33×35 Å

pLDDT: mean 94.75, std 5.75, range [56.22, 98.5]